Protein AF-A0A532B474-F1 (afdb_monomer_lite)

Sequence (103 aa):
MNARVLDGEIITSRLEDVRAYEGVRTRRILAFVIDYFIVALLTIPFAILVFLLGLLTLGLGWMLFSILVPAVAILYIWNTLGSKDQATTGMKVMGIRLDRLDG

Structure (mmCIF, N/CA/C/O backbone):
data_AF-A0A532B474-F1
#
_entry.id   AF-A0A532B474-F1
#
loop_
_atom_site.group_PDB
_atom_site.id
_atom_site.type_symbol
_atom_site.label_atom_id
_atom_site.label_alt_id
_atom_site.label_comp_id
_atom_site.label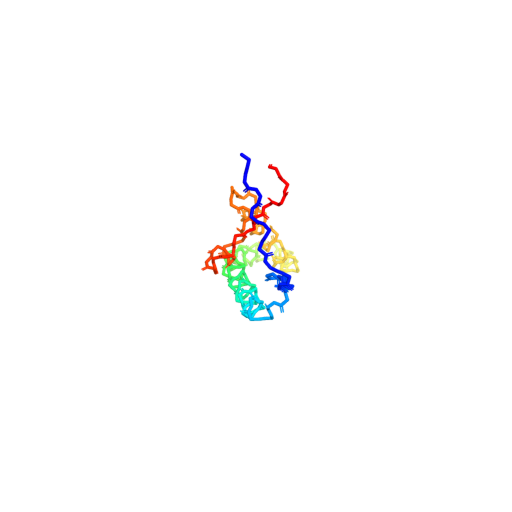_asym_id
_atom_site.label_entity_id
_atom_site.label_seq_id
_atom_site.pdbx_PDB_ins_code
_atom_site.Cartn_x
_atom_site.Cartn_y
_atom_site.Cartn_z
_atom_site.occupancy
_atom_site.B_iso_or_equiv
_atom_site.auth_seq_id
_atom_site.auth_comp_id
_atom_site.auth_asym_id
_atom_site.auth_atom_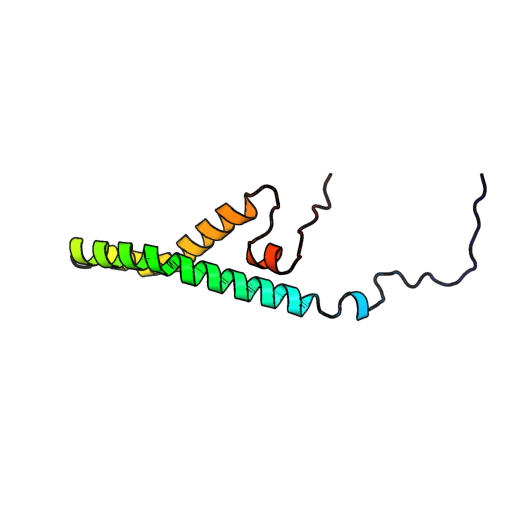id
_atom_site.pdbx_PDB_model_num
ATOM 1 N N . MET A 1 1 ? -25.998 17.631 46.421 1.00 46.00 1 MET A N 1
ATOM 2 C CA . MET A 1 1 ? -24.857 16.811 46.879 1.00 46.00 1 MET A CA 1
ATOM 3 C C . MET A 1 1 ? -25.409 15.492 47.392 1.00 46.00 1 MET A C 1
ATOM 5 O O . MET A 1 1 ? -25.960 15.487 48.477 1.00 46.00 1 MET A O 1
ATOM 9 N N . ASN A 1 2 ? -25.349 14.417 46.603 1.00 36.53 2 ASN A N 1
ATOM 10 C CA . ASN A 1 2 ? -25.721 13.072 47.055 1.00 36.53 2 ASN A CA 1
ATOM 11 C C . ASN A 1 2 ? -24.719 12.076 46.469 1.00 36.53 2 ASN A C 1
ATOM 13 O O . ASN A 1 2 ? -24.911 11.551 45.375 1.00 36.53 2 ASN A O 1
ATOM 17 N N . ALA A 1 3 ? -23.615 11.882 47.187 1.00 52.78 3 ALA A N 1
ATOM 18 C CA . ALA A 1 3 ? -22.694 10.786 46.942 1.00 52.78 3 ALA A CA 1
ATOM 19 C C . ALA A 1 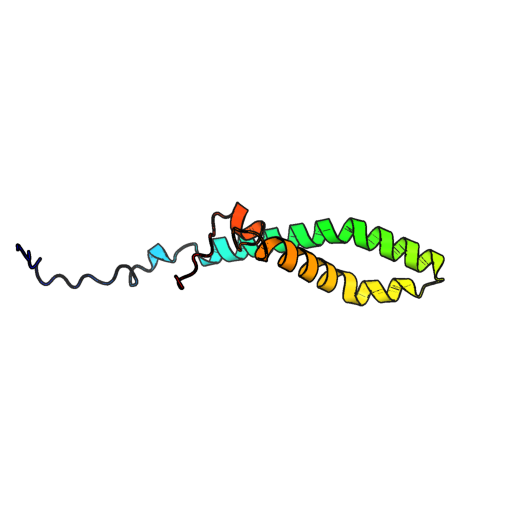3 ? -23.355 9.504 47.466 1.00 52.78 3 ALA A C 1
ATOM 21 O O . ALA A 1 3 ? -23.374 9.253 48.669 1.00 52.78 3 ALA A O 1
ATOM 22 N N . ARG A 1 4 ? -23.956 8.721 46.564 1.00 56.53 4 ARG A N 1
ATOM 23 C CA . ARG A 1 4 ? -24.332 7.336 46.859 1.00 56.53 4 ARG A CA 1
ATOM 24 C C . ARG A 1 4 ? -23.068 6.495 46.746 1.00 56.53 4 ARG A C 1
ATOM 26 O O . ARG A 1 4 ? -22.617 6.192 45.646 1.00 56.53 4 ARG A O 1
ATOM 33 N N . VAL A 1 5 ? -22.494 6.183 47.900 1.00 57.59 5 VAL A N 1
ATOM 34 C CA . VAL A 1 5 ? -21.496 5.129 48.061 1.00 57.59 5 VAL A CA 1
ATOM 35 C C . VAL A 1 5 ? -22.236 3.818 47.815 1.00 57.59 5 VAL A C 1
ATOM 37 O O . VAL A 1 5 ? -23.039 3.398 48.643 1.00 57.59 5 VAL A O 1
ATOM 40 N N . LEU A 1 6 ? -22.071 3.264 46.614 1.00 56.94 6 LEU A N 1
ATOM 41 C CA . LEU A 1 6 ? -22.492 1.902 46.311 1.00 56.94 6 LEU A CA 1
ATOM 42 C C . LEU A 1 6 ? -21.460 0.960 46.928 1.00 56.94 6 LEU A C 1
ATOM 44 O O . LEU A 1 6 ? -20.261 1.225 46.856 1.00 56.94 6 LEU A O 1
ATOM 48 N N . ASP A 1 7 ? -21.996 -0.056 47.595 1.00 52.28 7 ASP A N 1
ATOM 49 C CA . ASP A 1 7 ? -21.346 -1.108 48.363 1.00 52.28 7 ASP A CA 1
ATOM 50 C C . ASP A 1 7 ? -20.016 -1.605 47.790 1.00 52.28 7 ASP A C 1
ATOM 52 O O . ASP A 1 7 ? -19.808 -1.604 46.581 1.00 52.28 7 ASP A O 1
ATOM 56 N N . GLY A 1 8 ? -19.144 -2.073 48.691 1.00 55.28 8 GLY A N 1
ATOM 57 C CA . GLY A 1 8 ? -17.810 -2.641 48.453 1.00 55.28 8 GLY A CA 1
ATOM 58 C C . GLY A 1 8 ? -17.745 -3.905 47.586 1.00 55.28 8 GLY A C 1
ATOM 59 O O . GLY A 1 8 ? -16.975 -4.816 47.880 1.00 55.28 8 GLY A O 1
ATOM 60 N N . GLU A 1 9 ? -18.509 -3.959 46.505 1.00 52.84 9 GLU A N 1
ATOM 61 C CA . GLU A 1 9 ? -18.207 -4.776 45.350 1.00 52.84 9 GLU A CA 1
ATOM 62 C C . GLU A 1 9 ? -17.022 -4.103 44.655 1.00 52.84 9 GLU A C 1
ATOM 64 O O . GLU A 1 9 ? -17.094 -2.957 44.203 1.00 52.84 9 GLU A O 1
ATOM 69 N N . ILE A 1 10 ? -15.882 -4.792 44.636 1.00 52.50 10 ILE A N 1
ATOM 70 C CA . ILE A 1 10 ? -14.794 -4.452 43.729 1.00 52.50 10 ILE A CA 1
ATOM 71 C C . ILE A 1 10 ? -15.467 -4.356 42.362 1.00 52.50 10 ILE A C 1
ATOM 73 O O . ILE A 1 10 ? -15.912 -5.370 41.830 1.00 52.50 10 ILE A O 1
ATOM 77 N N . ILE A 1 11 ? -15.597 -3.142 41.818 1.00 54.78 11 ILE A N 1
ATOM 78 C CA . ILE A 1 11 ? -15.819 -2.942 40.391 1.00 54.78 11 ILE A CA 1
ATOM 79 C C . ILE A 1 11 ? -14.573 -3.569 39.772 1.00 54.78 11 ILE A C 1
ATOM 81 O O . ILE A 1 11 ? -13.562 -2.889 39.596 1.00 54.78 11 ILE A O 1
ATOM 85 N N . THR A 1 12 ? -14.603 -4.890 39.559 1.00 56.56 12 THR A N 1
ATOM 86 C CA . THR A 1 12 ? -13.607 -5.615 38.783 1.00 56.56 12 THR A CA 1
ATOM 87 C C . THR A 1 12 ? -13.638 -4.870 37.481 1.00 56.56 12 THR A C 1
ATOM 89 O O . THR A 1 12 ? -14.690 -4.775 36.834 1.00 56.56 12 THR A O 1
ATOM 92 N N . SER A 1 13 ? -12.568 -4.129 37.253 1.00 57.81 13 SER A N 1
ATOM 93 C CA . SER A 1 13 ? -12.551 -3.057 36.283 1.00 57.81 13 SER A CA 1
ATOM 94 C C . SER A 1 13 ? -13.136 -3.590 34.978 1.00 57.81 13 SER A C 1
ATOM 96 O O . SER A 1 13 ? -12.900 -4.738 34.611 1.00 57.81 13 SER A O 1
ATOM 98 N N . ARG A 1 14 ? -13.881 -2.778 34.228 1.00 55.12 14 ARG A N 1
ATOM 99 C CA . ARG A 1 14 ? -14.374 -3.156 32.887 1.00 55.12 14 ARG A CA 1
ATOM 100 C C . ARG A 1 14 ? -13.246 -3.661 31.939 1.00 55.12 14 ARG A C 1
ATOM 102 O O . ARG A 1 14 ? -13.529 -4.090 30.830 1.00 55.12 14 ARG A O 1
ATOM 109 N N . LEU A 1 15 ? -11.985 -3.556 32.375 1.00 55.19 15 LEU A N 1
ATOM 110 C CA . LEU A 1 15 ? -10.727 -3.976 31.765 1.00 55.19 15 LEU A CA 1
ATOM 111 C C . LEU A 1 15 ? -10.297 -5.418 32.127 1.00 55.19 15 LEU A C 1
ATOM 113 O O . LEU A 1 15 ? -9.440 -5.966 31.445 1.00 55.19 15 LEU A O 1
ATOM 117 N N . GLU A 1 16 ? -10.859 -6.044 33.164 1.00 55.72 16 GLU A N 1
ATOM 118 C CA . GLU A 1 16 ? -10.567 -7.440 33.554 1.00 55.72 16 GLU A CA 1
ATOM 119 C C . GLU A 1 16 ? -11.470 -8.460 32.843 1.00 55.72 16 GLU A C 1
ATOM 121 O O . GLU A 1 16 ? -11.205 -9.663 32.877 1.00 55.72 16 GLU A O 1
ATOM 126 N N . ASP A 1 17 ? -12.512 -7.996 32.145 1.00 57.31 17 ASP A N 1
ATOM 127 C CA . ASP A 1 17 ? -13.371 -8.860 31.344 1.00 57.31 17 ASP A CA 1
ATOM 128 C C . ASP A 1 17 ? -12.662 -9.261 30.040 1.00 57.31 17 ASP A C 1
ATOM 130 O O . ASP A 1 17 ? -12.690 -8.562 29.025 1.00 57.31 17 ASP A O 1
ATOM 134 N N . VAL A 1 18 ? -12.006 -10.423 30.066 1.00 57.03 18 VAL A N 1
ATOM 135 C CA . VAL A 1 18 ? -11.307 -11.029 28.919 1.00 57.03 18 VAL A CA 1
ATOM 136 C C . VAL A 1 18 ? -12.227 -11.161 27.692 1.00 57.03 18 VAL A C 1
ATOM 138 O O . VAL A 1 18 ? -11.748 -11.084 26.558 1.00 57.03 18 VAL A O 1
ATOM 141 N N . ARG A 1 19 ? -13.552 -11.265 27.891 1.00 57.19 19 ARG A N 1
ATOM 142 C CA . ARG A 1 19 ? -14.542 -11.330 26.802 1.00 57.19 19 ARG A CA 1
ATOM 143 C C . ARG A 1 19 ? -14.669 -10.019 26.028 1.00 57.19 19 ARG A C 1
ATOM 145 O O . ARG A 1 19 ? -14.999 -10.044 24.846 1.00 57.19 19 ARG A O 1
ATOM 152 N N . ALA A 1 20 ? -14.345 -8.875 26.636 1.00 58.16 20 ALA A N 1
ATOM 153 C CA . ALA A 1 20 ? -14.319 -7.586 25.940 1.00 58.16 20 ALA A CA 1
ATOM 154 C C . ALA A 1 20 ? -13.176 -7.494 24.906 1.00 58.16 20 ALA A C 1
ATOM 156 O O . ALA A 1 20 ? -13.265 -6.730 23.942 1.00 58.16 20 ALA A O 1
ATOM 157 N N . TYR A 1 21 ? -12.118 -8.296 25.074 1.00 55.84 21 TYR A N 1
ATOM 158 C CA . TYR A 1 21 ? -10.989 -8.392 24.140 1.00 55.84 21 TYR A CA 1
ATOM 159 C C . TYR A 1 21 ? -11.136 -9.534 23.121 1.00 55.84 21 TYR A C 1
ATOM 161 O O . TYR A 1 21 ? -10.350 -9.629 22.166 1.00 55.84 21 TYR A O 1
ATOM 169 N N . GLU A 1 22 ? -12.148 -10.387 23.282 1.00 59.44 22 GLU A N 1
ATOM 170 C CA . GLU A 1 22 ? -12.429 -11.506 22.389 1.00 59.44 22 GLU A CA 1
ATOM 171 C C . GLU A 1 22 ? -12.848 -10.974 21.006 1.00 59.44 22 GLU A C 1
ATOM 173 O O . GLU A 1 22 ? -13.793 -10.205 20.845 1.00 59.44 22 GLU A O 1
ATOM 178 N N . GLY A 1 23 ? -12.077 -11.320 19.972 1.00 65.06 23 GLY A N 1
ATOM 179 C CA . GLY A 1 23 ? -12.313 -10.861 18.597 1.00 65.06 23 GLY A CA 1
ATOM 180 C C . GLY A 1 23 ? -11.577 -9.580 18.180 1.00 65.06 23 GLY A C 1
ATOM 181 O O . GLY A 1 23 ? -11.553 -9.275 16.986 1.00 65.06 23 GLY A O 1
ATOM 182 N N . VAL A 1 24 ? -10.883 -8.876 19.086 1.00 69.62 24 VAL A N 1
ATOM 183 C CA . VAL A 1 24 ? -10.023 -7.728 18.712 1.00 69.62 24 VAL A CA 1
ATOM 184 C C . VAL A 1 24 ? -8.889 -8.179 17.787 1.00 69.62 24 VAL A C 1
ATOM 186 O O . VAL A 1 24 ? -8.597 -7.526 16.783 1.00 69.62 24 VAL A O 1
ATOM 189 N N . ARG A 1 25 ? -8.282 -9.336 18.085 1.00 74.69 25 ARG A N 1
ATOM 190 C CA . ARG A 1 25 ? -7.235 -9.938 17.247 1.00 74.69 25 ARG A CA 1
ATOM 191 C C . ARG A 1 25 ? -7.759 -10.253 15.844 1.00 74.69 25 ARG A C 1
ATOM 193 O O . ARG A 1 25 ? -7.117 -9.887 14.865 1.00 74.69 25 ARG A O 1
ATOM 200 N N . THR A 1 26 ? -8.940 -10.857 15.741 1.00 75.00 26 THR A N 1
ATOM 201 C CA . THR A 1 26 ? -9.553 -11.233 14.459 1.00 75.00 26 THR A CA 1
ATOM 202 C C . THR A 1 26 ? -9.896 -10.009 13.615 1.00 75.00 26 THR A C 1
ATOM 204 O O . THR A 1 26 ? -9.583 -9.981 12.428 1.00 75.00 26 THR A O 1
ATOM 207 N N . ARG A 1 27 ? -10.459 -8.954 14.224 1.00 75.50 27 ARG A N 1
ATOM 208 C CA . ARG A 1 27 ? -10.772 -7.697 13.523 1.00 75.50 27 ARG A CA 1
ATOM 209 C C . ARG A 1 27 ? -9.517 -7.024 12.966 1.00 75.50 27 ARG A C 1
ATOM 211 O O . ARG A 1 27 ? -9.533 -6.567 11.828 1.00 75.50 27 ARG A O 1
ATOM 218 N N . ARG A 1 28 ? -8.416 -7.018 13.728 1.00 78.94 28 ARG A N 1
ATOM 219 C CA . ARG A 1 28 ? -7.128 -6.473 13.268 1.00 78.94 28 ARG A CA 1
ATOM 220 C C . ARG A 1 28 ? -6.535 -7.292 12.122 1.00 78.94 28 ARG A C 1
ATOM 222 O O . ARG A 1 28 ? -6.123 -6.706 11.131 1.00 78.94 28 ARG A O 1
ATOM 229 N N . ILE A 1 29 ? -6.529 -8.622 12.227 1.00 81.94 29 ILE A N 1
ATOM 230 C CA . ILE A 1 29 ? -6.017 -9.501 11.161 1.00 81.94 29 ILE A CA 1
ATOM 231 C C . ILE A 1 29 ? -6.826 -9.320 9.872 1.00 81.94 29 ILE A C 1
ATOM 233 O O . ILE A 1 29 ? -6.238 -9.174 8.807 1.00 81.94 29 ILE A O 1
ATOM 237 N N . LEU A 1 30 ? -8.157 -9.267 9.956 1.00 77.56 30 LEU A N 1
ATOM 238 C CA . LEU A 1 30 ? -9.008 -9.046 8.784 1.00 77.56 30 LEU A CA 1
ATOM 239 C C . LEU A 1 30 ? -8.780 -7.667 8.154 1.00 77.56 30 LEU A C 1
ATOM 241 O O . LEU A 1 30 ? -8.681 -7.578 6.934 1.00 77.56 30 LEU A O 1
ATOM 245 N N . ALA A 1 31 ? -8.616 -6.616 8.964 1.00 80.19 31 ALA A N 1
ATOM 246 C CA . ALA A 1 31 ? -8.249 -5.295 8.457 1.00 80.19 31 ALA A CA 1
ATOM 247 C C . ALA A 1 31 ? -6.905 -5.327 7.703 1.00 80.19 31 ALA A C 1
ATOM 249 O O . ALA A 1 31 ? -6.826 -4.799 6.596 1.00 80.19 31 ALA A O 1
ATOM 250 N N . PHE A 1 32 ? -5.890 -6.021 8.240 1.00 80.06 32 PHE A N 1
ATOM 251 C CA . PHE A 1 32 ? -4.610 -6.215 7.548 1.00 80.06 32 PHE A CA 1
ATOM 252 C C . PHE A 1 32 ? -4.767 -6.964 6.222 1.00 80.06 32 PHE A C 1
ATOM 254 O O . PHE A 1 32 ? -4.187 -6.553 5.222 1.00 80.06 32 PHE A O 1
ATOM 261 N N . VAL A 1 33 ? -5.554 -8.043 6.188 1.00 86.31 33 VAL A N 1
ATOM 262 C CA . VAL A 1 33 ? -5.787 -8.818 4.957 1.00 86.31 33 VAL A CA 1
ATOM 263 C C . VAL A 1 33 ? -6.456 -7.958 3.885 1.00 86.31 33 VAL A C 1
ATOM 265 O O . VAL A 1 33 ? -6.023 -7.980 2.735 1.00 86.31 33 VAL A O 1
ATOM 268 N N . ILE A 1 34 ? -7.472 -7.173 4.258 1.00 83.56 34 ILE A N 1
ATOM 269 C CA . ILE A 1 34 ? -8.158 -6.262 3.333 1.00 83.56 34 ILE A CA 1
ATOM 270 C C . ILE A 1 34 ? -7.185 -5.201 2.807 1.00 83.56 34 ILE A C 1
ATOM 272 O O . ILE A 1 34 ? -7.142 -4.962 1.603 1.00 83.56 34 ILE A O 1
ATOM 276 N N . ASP A 1 35 ? -6.366 -4.606 3.676 1.00 83.75 35 ASP A N 1
ATOM 277 C CA . ASP A 1 35 ? -5.378 -3.605 3.265 1.00 83.75 35 ASP A CA 1
ATOM 278 C C . ASP A 1 35 ? -4.340 -4.185 2.289 1.00 83.75 35 ASP A C 1
ATOM 280 O O . ASP A 1 35 ? -4.052 -3.563 1.266 1.00 83.75 35 ASP A O 1
ATOM 284 N N . TYR A 1 36 ? -3.838 -5.401 2.530 1.00 84.56 36 TYR A N 1
ATOM 285 C CA . TYR A 1 36 ? -2.946 -6.090 1.588 1.00 84.56 36 TYR A CA 1
ATOM 286 C C . TYR A 1 36 ? -3.622 -6.371 0.243 1.00 84.56 36 TYR A C 1
ATOM 288 O O . TYR A 1 36 ? -2.996 -6.200 -0.802 1.00 84.56 36 TYR A O 1
ATOM 296 N N . PHE A 1 37 ? -4.897 -6.761 0.253 1.00 89.81 37 PHE A N 1
ATOM 297 C CA . PHE A 1 37 ? -5.673 -6.971 -0.969 1.00 89.81 37 PHE A CA 1
ATOM 298 C C . PHE A 1 37 ? -5.809 -5.685 -1.789 1.00 89.81 37 PHE A C 1
ATOM 300 O O . PHE A 1 37 ? -5.640 -5.706 -3.008 1.00 89.81 37 PHE A O 1
ATOM 307 N N . ILE A 1 38 ? -6.073 -4.558 -1.125 1.00 88.12 38 ILE A N 1
ATOM 308 C CA . ILE A 1 38 ? -6.185 -3.251 -1.779 1.00 88.12 38 ILE A CA 1
ATOM 309 C C . ILE A 1 38 ? -4.837 -2.831 -2.369 1.00 88.12 38 ILE A C 1
ATOM 311 O O . ILE A 1 38 ? -4.782 -2.434 -3.531 1.00 88.12 38 ILE A O 1
ATOM 315 N N . VAL A 1 39 ? -3.743 -2.963 -1.612 1.00 90.25 39 VAL A N 1
ATOM 316 C CA . VAL A 1 39 ? -2.389 -2.666 -2.108 1.00 90.25 39 VAL A CA 1
ATOM 317 C C . VAL A 1 39 ? -2.036 -3.554 -3.303 1.00 90.25 39 VAL A C 1
ATOM 319 O O . VAL A 1 39 ? -1.501 -3.055 -4.293 1.00 90.25 39 VAL A O 1
ATOM 322 N N . ALA A 1 40 ? -2.374 -4.844 -3.264 1.00 89.56 40 ALA A N 1
ATOM 323 C CA . ALA A 1 40 ? -2.140 -5.758 -4.378 1.00 89.56 40 ALA A CA 1
ATOM 324 C C . ALA A 1 40 ? -2.922 -5.333 -5.630 1.00 89.56 40 ALA A C 1
ATOM 326 O O . ALA A 1 40 ? -2.348 -5.256 -6.715 1.00 89.56 40 ALA A O 1
ATOM 327 N N . LEU A 1 41 ? -4.201 -4.976 -5.475 1.00 91.88 41 LEU A N 1
ATOM 328 C CA . LEU A 1 41 ? -5.037 -4.496 -6.575 1.00 91.88 41 LEU A CA 1
ATOM 329 C C . LEU A 1 41 ? -4.509 -3.181 -7.165 1.00 91.88 41 LEU A C 1
ATOM 331 O O . LEU A 1 41 ? -4.417 -3.048 -8.384 1.00 91.88 41 LEU A O 1
ATOM 335 N N . LEU A 1 42 ? -4.108 -2.234 -6.311 1.00 90.94 42 LEU A N 1
ATOM 336 C CA . LEU A 1 42 ? -3.493 -0.973 -6.730 1.00 90.94 42 LEU A CA 1
ATOM 337 C C . LEU A 1 42 ? -2.148 -1.191 -7.417 1.00 90.94 42 LEU A C 1
ATOM 339 O O . LEU A 1 42 ? -1.790 -0.419 -8.295 1.00 90.94 42 LEU A O 1
ATOM 343 N N . THR A 1 43 ? -1.412 -2.244 -7.069 1.00 93.31 43 THR A N 1
ATOM 344 C CA . THR A 1 43 ? -0.120 -2.541 -7.697 1.00 93.31 43 THR A CA 1
ATOM 345 C C . THR A 1 43 ? -0.273 -2.917 -9.173 1.00 93.31 43 THR A C 1
ATOM 347 O O . THR A 1 43 ? 0.609 -2.589 -9.962 1.00 93.31 43 THR A O 1
ATOM 350 N N . ILE A 1 44 ? -1.389 -3.535 -9.583 1.00 94.12 44 ILE A N 1
ATOM 351 C CA . ILE A 1 44 ? -1.623 -3.997 -10.966 1.00 94.12 44 ILE A CA 1
ATOM 352 C C . ILE A 1 44 ? -1.444 -2.879 -12.012 1.00 94.12 44 ILE A C 1
ATOM 354 O O . ILE A 1 44 ? -0.618 -3.052 -12.911 1.00 94.12 44 ILE A O 1
ATOM 358 N N . PRO A 1 45 ? -2.146 -1.728 -11.939 1.00 93.88 45 PRO A N 1
ATOM 359 C CA . PRO A 1 45 ? -1.968 -0.659 -12.922 1.00 93.88 45 PRO A CA 1
ATOM 360 C C . PRO A 1 45 ? -0.541 -0.093 -12.934 1.00 93.88 45 PRO A C 1
ATOM 362 O O . PRO A 1 45 ? 0.011 0.130 -14.009 1.00 93.88 45 PRO A O 1
ATOM 365 N N . PHE A 1 46 ? 0.103 0.082 -11.775 1.00 94.12 46 PHE A N 1
ATOM 366 C CA . PHE A 1 46 ? 1.493 0.553 -11.727 1.00 94.12 46 PHE A CA 1
ATOM 367 C C . PHE A 1 46 ? 2.478 -0.478 -12.295 1.00 94.12 46 PHE A C 1
ATOM 369 O O . PHE A 1 46 ? 3.429 -0.100 -12.975 1.00 94.12 46 PHE A O 1
ATOM 376 N N . ALA A 1 47 ? 2.240 -1.773 -12.081 1.00 94.12 47 ALA A N 1
ATOM 377 C CA . ALA A 1 47 ? 3.045 -2.850 -12.650 1.00 94.12 47 ALA A CA 1
ATOM 378 C C . ALA A 1 47 ? 2.978 -2.859 -14.179 1.00 94.12 47 ALA A C 1
ATOM 380 O O . ALA A 1 47 ? 4.008 -3.031 -14.825 1.00 94.12 47 ALA A O 1
ATOM 381 N N . ILE A 1 48 ? 1.800 -2.605 -14.761 1.00 96.12 48 ILE A N 1
ATOM 382 C CA . ILE A 1 48 ? 1.640 -2.453 -16.214 1.00 96.12 48 ILE A CA 1
ATOM 383 C C . ILE A 1 48 ? 2.475 -1.268 -16.719 1.00 96.12 48 ILE A C 1
ATOM 385 O O . ILE A 1 48 ? 3.215 -1.411 -17.691 1.00 96.12 48 ILE A O 1
ATOM 389 N N . LEU A 1 49 ? 2.419 -0.117 -16.039 1.00 95.12 49 LEU A N 1
ATOM 390 C CA . LEU A 1 49 ? 3.217 1.058 -16.408 1.00 95.12 49 LEU A CA 1
ATOM 391 C C . LEU A 1 49 ? 4.724 0.776 -16.341 1.00 95.12 49 LEU A C 1
ATOM 393 O O . LEU A 1 49 ? 5.449 1.087 -17.283 1.00 95.12 49 LEU A O 1
ATOM 397 N N . VAL A 1 50 ? 5.194 0.151 -15.258 1.00 95.12 50 VAL A N 1
ATOM 398 C CA . VAL A 1 50 ? 6.609 -0.214 -15.083 1.00 95.12 50 VAL A CA 1
ATOM 399 C C . VAL A 1 50 ? 7.050 -1.255 -16.111 1.00 95.12 50 VAL A C 1
ATOM 401 O O . VAL A 1 50 ? 8.159 -1.168 -16.634 1.00 95.12 50 VAL A O 1
ATOM 404 N N . PHE A 1 51 ? 6.187 -2.213 -16.451 1.00 95.75 51 PHE A N 1
ATOM 405 C CA . PHE A 1 51 ? 6.469 -3.210 -17.478 1.00 95.75 51 PHE A CA 1
ATOM 406 C C . PHE A 1 51 ? 6.691 -2.561 -18.849 1.00 95.75 51 PHE A C 1
ATOM 408 O O . PHE A 1 51 ? 7.708 -2.823 -19.494 1.00 95.75 51 PHE A O 1
ATOM 415 N N . LEU A 1 52 ? 5.779 -1.670 -19.259 1.00 96.25 52 LEU A N 1
ATOM 416 C CA . LEU A 1 52 ? 5.888 -0.916 -20.511 1.00 96.25 52 LEU A CA 1
ATOM 417 C C . LEU A 1 52 ? 7.112 0.008 -20.515 1.00 96.25 52 LEU A C 1
ATOM 419 O O . LEU A 1 52 ? 7.837 0.067 -21.507 1.00 96.25 52 LEU A O 1
ATOM 423 N N . LEU A 1 53 ? 7.383 0.687 -19.397 1.00 95.62 53 LEU A N 1
ATOM 424 C CA . LEU A 1 53 ? 8.576 1.516 -19.235 1.00 95.62 53 LEU A CA 1
ATOM 425 C C . LEU A 1 53 ? 9.854 0.684 -19.369 1.00 95.62 53 LEU A C 1
ATOM 427 O O . LEU A 1 53 ? 10.804 1.105 -20.023 1.00 95.62 53 LEU A O 1
ATOM 431 N N . GLY A 1 54 ? 9.883 -0.508 -18.780 1.00 96.19 54 GLY A N 1
ATOM 432 C CA . GLY A 1 54 ? 10.995 -1.437 -18.920 1.00 96.19 54 GLY A CA 1
ATOM 433 C C . GLY A 1 54 ? 11.212 -1.870 -20.365 1.00 96.19 54 GLY A C 1
ATOM 434 O O . GLY A 1 54 ? 12.349 -1.871 -20.820 1.00 96.19 54 GLY A O 1
ATOM 435 N N . LEU A 1 55 ? 10.141 -2.131 -21.119 1.00 95.75 55 LEU A N 1
ATOM 436 C CA . LEU A 1 55 ? 10.248 -2.437 -22.546 1.00 95.75 55 LEU A CA 1
ATOM 437 C C . LEU A 1 55 ? 10.842 -1.260 -23.341 1.00 95.75 55 LEU A C 1
ATOM 439 O O . LEU A 1 55 ? 11.757 -1.457 -24.137 1.00 95.75 55 LEU A O 1
ATOM 443 N N . LEU A 1 56 ? 10.371 -0.035 -23.083 1.00 96.44 56 LEU A N 1
ATOM 444 C CA . LEU A 1 56 ? 10.857 1.181 -23.749 1.00 96.44 56 LEU A CA 1
ATOM 445 C C . LEU A 1 56 ? 12.326 1.493 -23.421 1.00 96.44 56 LEU A C 1
ATOM 447 O O . LEU A 1 56 ? 13.053 2.033 -24.248 1.00 96.44 56 LEU A O 1
ATOM 451 N N . THR A 1 57 ? 12.764 1.152 -22.211 1.00 95.00 57 THR A N 1
ATOM 452 C CA . THR A 1 57 ? 14.113 1.437 -21.696 1.00 95.00 57 THR A CA 1
ATOM 453 C C . THR A 1 57 ? 15.073 0.250 -21.820 1.00 95.00 57 THR A C 1
ATOM 455 O O . THR A 1 57 ? 16.117 0.238 -21.168 1.00 95.00 57 THR A O 1
ATOM 458 N N . LEU A 1 58 ? 14.726 -0.755 -22.638 1.00 94.69 58 LEU A N 1
ATOM 459 C CA . LEU A 1 58 ? 15.523 -1.970 -22.864 1.00 94.69 58 LEU A CA 1
ATOM 460 C C . LEU A 1 58 ? 15.892 -2.716 -21.563 1.00 94.69 58 LEU A C 1
ATOM 462 O O . LEU A 1 58 ? 16.967 -3.296 -21.446 1.00 94.69 58 LEU A O 1
ATOM 466 N N . GLY A 1 59 ? 14.997 -2.692 -20.575 1.00 90.56 59 GLY A N 1
ATOM 467 C CA . GLY A 1 59 ? 15.115 -3.415 -19.308 1.00 90.56 59 GLY A CA 1
ATOM 468 C C . GLY A 1 59 ? 15.494 -2.562 -18.093 1.00 90.56 59 GLY A C 1
ATOM 469 O O . GLY A 1 59 ? 15.301 -3.025 -16.971 1.00 90.56 59 GLY A O 1
ATOM 470 N N . LEU A 1 60 ? 15.948 -1.309 -18.256 1.00 92.56 60 LEU A N 1
ATOM 471 C CA . LEU A 1 60 ? 16.305 -0.447 -17.110 1.00 92.56 60 LEU A CA 1
ATOM 472 C C . LEU A 1 60 ? 15.106 -0.160 -16.194 1.00 92.56 60 LEU A C 1
ATOM 474 O O . LEU A 1 60 ? 15.218 -0.206 -14.971 1.00 92.56 60 LEU A O 1
ATOM 478 N N . GLY A 1 61 ? 13.930 0.075 -16.776 1.00 92.06 61 GLY A N 1
ATOM 479 C CA . GLY A 1 61 ? 12.695 0.317 -16.031 1.00 92.06 61 GLY A CA 1
ATOM 480 C C . GLY A 1 61 ? 12.270 -0.860 -15.149 1.00 92.06 61 GLY A C 1
ATOM 481 O O . GLY A 1 61 ? 11.611 -0.644 -14.136 1.00 92.06 61 GLY A O 1
ATOM 482 N N . TRP A 1 62 ? 12.696 -2.092 -15.449 1.00 93.44 62 TRP A N 1
ATOM 483 C CA . TRP A 1 62 ? 12.368 -3.253 -14.616 1.00 93.44 62 TRP A CA 1
ATOM 484 C C . TRP A 1 62 ? 13.031 -3.216 -13.238 1.00 93.44 62 TRP A C 1
ATOM 486 O O . TRP A 1 62 ? 12.523 -3.849 -12.315 1.00 93.44 62 TRP A O 1
ATOM 496 N N . MET A 1 63 ? 14.086 -2.418 -13.041 1.00 94.00 63 MET A N 1
ATOM 497 C CA . MET A 1 63 ? 14.656 -2.192 -11.707 1.00 94.00 63 MET A CA 1
ATOM 498 C C . MET A 1 63 ? 13.618 -1.623 -10.728 1.00 94.00 63 MET A C 1
ATOM 500 O O . MET A 1 63 ? 13.681 -1.911 -9.532 1.00 94.00 63 MET A O 1
ATOM 504 N N . LEU A 1 64 ? 12.615 -0.886 -11.221 1.00 93.00 64 LEU A N 1
ATOM 505 C CA . LEU A 1 64 ? 11.537 -0.336 -10.397 1.00 93.00 64 LEU A CA 1
ATOM 506 C C . LEU A 1 64 ? 10.637 -1.416 -9.786 1.00 93.00 64 LEU A C 1
ATOM 508 O O . LEU A 1 64 ? 10.037 -1.156 -8.747 1.00 93.00 64 LEU A O 1
ATOM 512 N N . PHE A 1 65 ? 10.579 -2.634 -10.343 1.00 92.12 65 PHE A N 1
ATOM 513 C CA . PHE A 1 65 ? 9.825 -3.733 -9.725 1.00 92.12 65 PHE A CA 1
ATOM 514 C C . PHE A 1 65 ? 10.321 -4.069 -8.313 1.00 92.12 65 PHE A C 1
ATOM 516 O O . PHE A 1 65 ? 9.512 -4.468 -7.478 1.00 92.12 65 PHE A O 1
ATOM 523 N N . SER A 1 66 ? 11.608 -3.843 -8.015 1.00 93.81 66 SER A N 1
ATOM 524 C CA . SER A 1 66 ? 12.188 -4.085 -6.684 1.00 93.81 66 SER A CA 1
ATOM 525 C C . SER A 1 66 ? 11.545 -3.241 -5.577 1.00 93.81 66 SER A C 1
ATOM 527 O O . SER A 1 66 ? 11.423 -3.701 -4.443 1.00 93.81 66 SER A O 1
ATOM 529 N N . ILE A 1 67 ? 11.101 -2.026 -5.912 1.00 94.75 67 ILE A N 1
ATOM 530 C CA . ILE A 1 67 ? 10.516 -1.068 -4.966 1.00 94.75 67 ILE A CA 1
ATOM 531 C C . ILE A 1 67 ? 9.036 -0.784 -5.241 1.00 94.75 67 ILE A C 1
ATOM 533 O O . ILE A 1 67 ? 8.394 -0.060 -4.486 1.00 94.75 67 ILE A O 1
ATOM 537 N N . LEU A 1 68 ? 8.462 -1.366 -6.293 1.00 92.19 68 LEU A N 1
ATOM 538 C CA . LEU A 1 68 ? 7.099 -1.082 -6.733 1.00 92.19 68 LEU A CA 1
ATOM 539 C C . LEU A 1 68 ? 6.066 -1.334 -5.631 1.00 92.19 68 LEU A C 1
ATOM 541 O O . LEU A 1 68 ? 5.282 -0.450 -5.300 1.00 92.19 68 LEU A O 1
ATOM 545 N N . VAL A 1 69 ? 6.093 -2.528 -5.039 1.00 89.94 69 VAL A N 1
ATOM 546 C CA . VAL A 1 69 ? 5.161 -2.921 -3.974 1.00 89.94 69 VAL A CA 1
ATOM 547 C C . VAL A 1 69 ? 5.299 -2.025 -2.734 1.00 89.94 69 VAL A C 1
ATOM 549 O O . VAL A 1 69 ? 4.282 -1.467 -2.317 1.00 89.94 69 VAL A O 1
ATOM 552 N N . PRO A 1 70 ? 6.498 -1.815 -2.143 1.00 91.19 70 PRO A N 1
ATOM 553 C CA . PRO A 1 70 ? 6.621 -0.914 -0.997 1.00 91.19 70 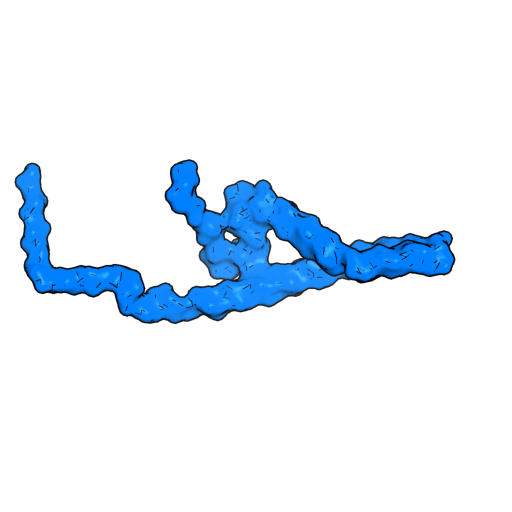PRO A CA 1
ATOM 554 C C . PRO A 1 70 ? 6.270 0.541 -1.341 1.00 91.19 70 PRO A C 1
ATOM 556 O O . PRO A 1 70 ? 5.658 1.215 -0.516 1.00 91.19 70 PRO A O 1
ATOM 559 N N . ALA A 1 71 ? 6.560 1.024 -2.553 1.00 92.00 71 ALA A N 1
ATOM 560 C CA . ALA A 1 71 ? 6.151 2.360 -2.987 1.00 92.00 71 ALA A CA 1
ATOM 561 C C . ALA A 1 71 ? 4.620 2.507 -3.055 1.00 92.00 71 ALA A C 1
ATOM 563 O O . ALA A 1 71 ? 4.070 3.464 -2.511 1.00 92.00 71 ALA A O 1
ATOM 564 N N . VAL A 1 72 ? 3.918 1.542 -3.661 1.00 91.06 72 VAL A N 1
ATOM 565 C CA . VAL A 1 72 ? 2.445 1.540 -3.734 1.00 91.06 72 VAL A CA 1
ATOM 566 C C . VAL A 1 72 ? 1.827 1.410 -2.341 1.00 91.06 72 VAL A C 1
ATOM 568 O O . VAL A 1 72 ? 0.868 2.118 -2.032 1.00 91.06 72 VAL A O 1
ATOM 571 N N . ALA A 1 73 ? 2.396 0.572 -1.472 1.00 88.50 73 ALA A N 1
ATOM 572 C CA . ALA A 1 73 ? 1.953 0.441 -0.087 1.00 88.50 73 ALA A CA 1
ATOM 573 C C . ALA A 1 73 ? 2.065 1.771 0.675 1.00 88.50 73 ALA A C 1
ATOM 575 O O . ALA A 1 73 ? 1.107 2.181 1.328 1.00 88.50 73 ALA A O 1
ATOM 576 N N . ILE A 1 74 ? 3.194 2.479 0.550 1.00 88.06 74 ILE A N 1
ATOM 577 C CA . ILE A 1 74 ? 3.394 3.795 1.175 1.00 88.06 74 ILE A CA 1
ATOM 578 C C . ILE A 1 74 ? 2.395 4.817 0.627 1.00 88.06 74 ILE A C 1
ATOM 580 O O . ILE A 1 74 ? 1.782 5.536 1.412 1.00 88.06 74 ILE A O 1
ATOM 584 N N . LEU A 1 75 ? 2.185 4.865 -0.692 1.00 87.12 75 LEU A N 1
ATOM 585 C CA . LEU A 1 75 ? 1.219 5.777 -1.313 1.00 87.12 75 LEU A CA 1
ATOM 586 C C . LEU A 1 75 ? -0.212 5.519 -0.826 1.00 87.12 75 LEU A C 1
ATOM 588 O O . LEU A 1 75 ? -0.936 6.465 -0.513 1.00 87.12 75 LEU A O 1
ATOM 592 N N . TYR A 1 76 ? -0.606 4.249 -0.716 1.00 84.50 76 TYR A N 1
ATOM 593 C CA . TYR A 1 76 ? -1.899 3.861 -0.161 1.00 84.50 76 TYR A CA 1
ATOM 594 C C .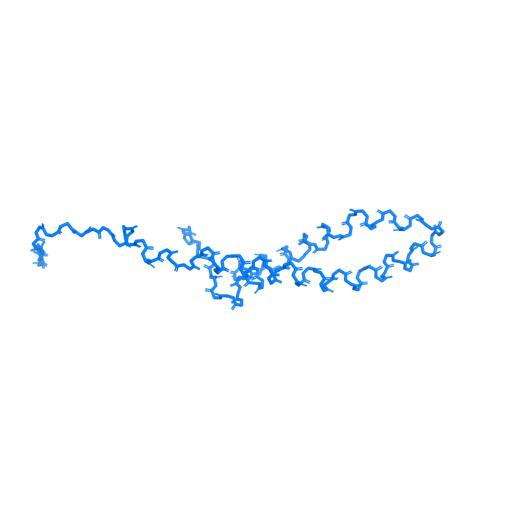 TYR A 1 76 ? -2.026 4.287 1.306 1.00 84.50 76 TYR A C 1
ATOM 596 O O . TYR A 1 76 ? -2.966 4.995 1.662 1.00 84.50 76 TYR A O 1
ATOM 604 N N . ILE A 1 77 ? -1.064 3.917 2.153 1.00 79.94 77 ILE A N 1
ATOM 605 C CA . ILE A 1 77 ? -1.045 4.260 3.582 1.00 79.94 77 ILE A CA 1
ATOM 606 C C . ILE A 1 77 ? -1.118 5.778 3.763 1.00 79.94 77 ILE A C 1
ATOM 608 O O . ILE A 1 77 ? -1.969 6.252 4.510 1.00 79.94 77 ILE A O 1
ATOM 612 N N . TRP A 1 78 ? -0.308 6.546 3.028 1.00 80.00 78 TRP A N 1
ATOM 613 C CA . TRP A 1 78 ? -0.321 8.009 3.056 1.00 80.00 78 TRP A CA 1
ATOM 614 C C . TRP A 1 78 ? -1.698 8.571 2.701 1.00 80.00 78 TRP A C 1
ATOM 616 O O . TRP A 1 78 ? -2.238 9.396 3.438 1.00 80.00 78 TRP A O 1
ATOM 626 N N . ASN A 1 79 ? -2.285 8.133 1.583 1.00 75.88 79 ASN A N 1
ATOM 627 C CA . ASN A 1 79 ? -3.578 8.641 1.122 1.00 75.88 79 ASN A CA 1
ATOM 628 C C . ASN A 1 79 ? -4.709 8.316 2.111 1.00 75.88 79 ASN A C 1
ATOM 630 O O . ASN A 1 79 ? -5.610 9.125 2.331 1.00 75.88 79 ASN A O 1
ATOM 634 N N . THR A 1 80 ? -4.632 7.149 2.748 1.00 70.75 80 THR A N 1
ATOM 635 C CA . THR A 1 80 ? -5.720 6.635 3.580 1.00 70.75 80 THR A CA 1
ATOM 636 C C . THR A 1 80 ? -5.632 7.118 5.031 1.00 70.75 80 THR A C 1
ATOM 638 O O . THR A 1 80 ? -6.635 7.563 5.588 1.00 70.75 80 THR A O 1
ATOM 641 N N . LEU A 1 81 ? -4.435 7.118 5.632 1.00 63.69 81 LEU A N 1
ATOM 642 C CA . LEU A 1 81 ? -4.198 7.637 6.989 1.00 63.69 81 LEU A CA 1
ATOM 643 C C . LEU A 1 81 ? -4.128 9.166 7.046 1.00 63.69 81 LEU A C 1
ATOM 645 O O . LEU A 1 81 ? -4.454 9.738 8.080 1.00 63.69 81 LEU A O 1
ATOM 649 N N . GLY A 1 82 ? -3.771 9.839 5.948 1.00 61.25 82 GLY A N 1
ATOM 650 C CA . GLY A 1 82 ? -3.842 11.302 5.841 1.00 61.25 82 GLY A CA 1
ATOM 651 C C . GLY A 1 82 ? -5.269 11.854 5.709 1.00 61.25 82 GLY A C 1
ATOM 652 O O . GLY A 1 82 ? -5.467 13.068 5.718 1.00 61.25 82 GLY A O 1
ATOM 653 N N . SER A 1 83 ? -6.274 10.984 5.571 1.00 60.62 83 SER A N 1
ATOM 654 C CA . SER A 1 83 ? -7.686 11.360 5.459 1.00 60.62 83 SER A CA 1
ATOM 655 C C . SER A 1 83 ? -8.294 11.710 6.827 1.00 60.62 83 SER A C 1
ATOM 657 O O . SER A 1 83 ? -7.817 11.253 7.862 1.00 60.62 83 SER A O 1
ATOM 659 N N . LYS A 1 84 ? -9.391 12.485 6.848 1.00 57.22 84 L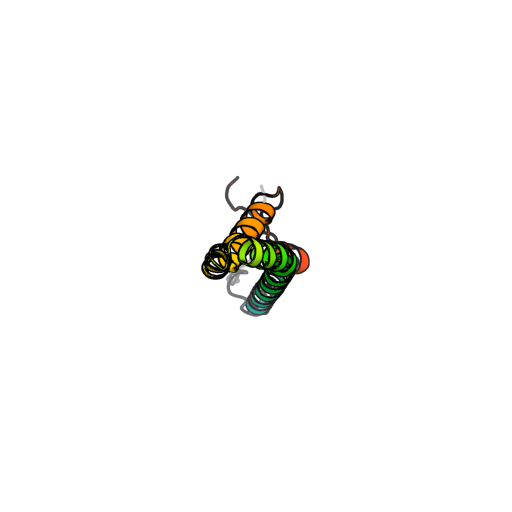YS A N 1
ATOM 660 C CA . LYS A 1 84 ? -10.051 13.014 8.068 1.00 57.22 84 LYS A CA 1
ATOM 661 C C . LYS A 1 84 ? -10.407 11.955 9.123 1.00 57.22 84 LYS A C 1
ATOM 663 O O . LYS A 1 84 ? -10.549 12.294 10.291 1.00 57.22 84 LYS A O 1
ATOM 668 N N . ASP A 1 85 ? -10.546 10.696 8.717 1.00 59.91 85 ASP A N 1
ATOM 669 C CA . ASP A 1 85 ? -10.860 9.576 9.611 1.00 59.91 85 ASP A CA 1
ATOM 670 C C . ASP A 1 85 ? -9.628 8.863 10.205 1.00 59.91 85 ASP A C 1
ATOM 672 O O . ASP A 1 85 ? -9.817 7.991 11.045 1.00 59.91 85 ASP A O 1
ATOM 676 N N . GLN A 1 86 ? -8.399 9.168 9.755 1.00 60.38 86 GLN A N 1
ATOM 677 C CA . GLN A 1 86 ? -7.133 8.546 10.204 1.00 60.38 86 GLN A CA 1
ATOM 678 C C . GLN A 1 86 ? -7.176 7.011 10.316 1.00 60.38 86 GLN A C 1
ATOM 680 O O . GLN A 1 86 ? -6.580 6.415 11.207 1.00 60.38 86 GLN A O 1
ATOM 685 N N . ALA A 1 87 ? -7.884 6.352 9.402 1.00 60.03 87 ALA A N 1
ATOM 686 C CA . ALA A 1 87 ? -8.055 4.905 9.390 1.00 60.03 87 ALA A CA 1
ATOM 687 C C . ALA A 1 87 ? -7.844 4.383 7.970 1.00 60.03 87 ALA A C 1
ATOM 689 O O . ALA A 1 87 ? -8.360 4.972 7.015 1.00 60.03 87 ALA A O 1
ATOM 690 N N . THR A 1 88 ? -7.106 3.278 7.831 1.00 68.44 88 THR A N 1
ATOM 691 C CA . THR A 1 88 ? -6.948 2.589 6.543 1.00 68.44 88 THR A CA 1
ATOM 692 C C . THR A 1 88 ? -8.298 2.055 6.058 1.00 68.44 88 THR A C 1
ATOM 694 O O . THR A 1 88 ? -9.223 1.862 6.850 1.00 68.44 88 THR A O 1
ATOM 697 N N . THR A 1 89 ? -8.460 1.815 4.756 1.00 71.19 89 THR A N 1
ATOM 698 C CA . THR A 1 89 ? -9.748 1.388 4.192 1.00 71.19 89 THR A CA 1
ATOM 699 C C . THR A 1 89 ? -10.162 0.035 4.767 1.00 71.19 89 THR A C 1
ATOM 701 O O . THR A 1 89 ? -11.334 -0.142 5.091 1.00 71.19 89 THR A O 1
ATOM 704 N N . GLY A 1 90 ? -9.215 -0.878 5.016 1.00 65.19 90 GLY A N 1
ATOM 705 C CA . GLY A 1 90 ? -9.471 -2.130 5.727 1.00 65.19 90 GLY A CA 1
ATOM 706 C C . GLY A 1 90 ? -9.946 -1.920 7.166 1.00 65.19 90 GLY A C 1
ATOM 707 O O . GLY A 1 90 ? -10.881 -2.586 7.609 1.00 65.19 90 GLY A O 1
ATOM 708 N N . MET A 1 91 ? -9.385 -0.943 7.885 1.00 65.75 91 MET A N 1
ATOM 709 C CA . MET A 1 91 ? -9.854 -0.581 9.229 1.00 65.75 91 MET A CA 1
ATOM 710 C C . MET A 1 91 ? -11.254 0.050 9.204 1.00 65.75 91 MET A C 1
ATOM 712 O O . MET A 1 91 ? -12.086 -0.306 10.041 1.00 65.75 91 MET A O 1
ATOM 716 N N . LYS A 1 92 ? -11.561 0.899 8.210 1.00 67.25 92 LYS A N 1
ATOM 717 C CA . LYS A 1 92 ? -12.899 1.489 8.022 1.00 67.25 92 LYS A CA 1
ATOM 718 C C . LYS A 1 92 ? -13.963 0.425 7.746 1.00 67.25 92 LYS A C 1
ATOM 720 O O . LYS A 1 92 ? -15.017 0.449 8.375 1.00 67.25 92 LYS A O 1
ATOM 725 N N . VAL A 1 93 ? -13.680 -0.524 6.849 1.00 62.75 93 VAL A N 1
ATOM 726 C CA . VAL A 1 93 ? -14.607 -1.615 6.488 1.00 62.75 93 VAL A CA 1
ATOM 727 C C . VAL A 1 93 ? -14.891 -2.532 7.682 1.00 62.75 93 VAL A C 1
ATOM 729 O O . VAL A 1 93 ? -16.016 -2.995 7.848 1.00 62.75 93 VAL A O 1
ATOM 732 N N . MET A 1 94 ? -13.909 -2.741 8.562 1.00 62.12 94 MET A N 1
ATOM 733 C CA . MET A 1 94 ? -14.058 -3.564 9.769 1.00 62.12 94 MET A CA 1
ATOM 734 C C . MET A 1 94 ? -14.638 -2.809 10.980 1.00 62.12 94 MET A C 1
ATOM 736 O O . MET A 1 94 ? -14.693 -3.368 12.078 1.00 62.12 94 MET A O 1
ATOM 740 N N . GLY A 1 95 ? -15.051 -1.546 10.810 1.00 59.34 95 GLY A N 1
ATOM 741 C CA . GLY A 1 95 ? -15.601 -0.719 11.889 1.00 59.34 95 GLY A CA 1
ATOM 742 C C . GLY A 1 95 ? -14.583 -0.369 12.981 1.00 59.34 95 GLY A C 1
ATOM 743 O O . GLY A 1 95 ? -14.965 -0.074 14.111 1.00 59.34 95 GLY A O 1
ATOM 744 N N . ILE A 1 96 ? -13.284 -0.429 12.669 1.00 59.53 96 ILE A N 1
ATOM 745 C CA . ILE A 1 96 ? -12.201 -0.068 13.584 1.00 59.53 96 ILE A CA 1
ATOM 746 C C . ILE A 1 96 ? -11.904 1.418 13.375 1.00 59.53 96 ILE A C 1
ATOM 748 O O . ILE A 1 96 ? -11.265 1.801 12.396 1.00 59.53 96 ILE A O 1
ATOM 752 N N . ARG A 1 97 ? -12.384 2.265 14.289 1.00 57.94 97 ARG A N 1
ATOM 753 C CA . ARG A 1 97 ? -12.048 3.694 14.316 1.00 57.94 97 ARG A CA 1
ATOM 754 C C . ARG A 1 97 ? -10.850 3.892 15.244 1.00 57.94 97 ARG A C 1
ATOM 756 O O . ARG A 1 97 ? -10.872 3.427 16.382 1.00 57.94 97 ARG A O 1
ATOM 763 N N . LEU A 1 98 ? -9.796 4.532 14.743 1.00 57.94 98 LEU A N 1
ATOM 764 C CA . LEU A 1 98 ? -8.722 5.052 15.585 1.00 57.94 98 LEU A CA 1
ATOM 765 C C . LEU A 1 98 ? -9.290 6.269 16.312 1.00 57.94 98 LEU A C 1
ATOM 767 O O . LEU A 1 98 ? -9.546 7.295 15.687 1.00 57.94 98 LEU A O 1
ATOM 771 N N . ASP A 1 99 ? -9.559 6.117 17.605 1.00 57.31 99 ASP A N 1
ATOM 772 C CA . ASP A 1 99 ? -9.906 7.241 18.466 1.00 57.31 99 ASP A CA 1
ATOM 773 C C . ASP A 1 99 ? -8.608 7.817 19.034 1.00 57.31 99 ASP A C 1
ATOM 775 O O . ASP A 1 99 ? -7.785 7.082 19.593 1.00 57.31 99 ASP A O 1
ATOM 779 N N . ARG A 1 100 ? -8.375 9.110 18.810 1.00 54.53 100 ARG A N 1
ATOM 780 C CA . ARG A 1 100 ? -7.188 9.797 19.319 1.00 54.53 100 ARG A CA 1
ATOM 781 C C . ARG A 1 100 ? -7.480 10.147 20.775 1.00 54.53 100 ARG A C 1
ATOM 783 O O . ARG A 1 100 ? -8.436 10.857 21.050 1.00 54.53 100 ARG A O 1
ATOM 790 N N . LEU A 1 101 ? -6.657 9.662 21.702 1.00 60.56 101 LEU A N 1
ATOM 791 C CA . LEU A 1 101 ? -6.797 9.972 23.134 1.00 60.56 101 LEU A CA 1
ATOM 792 C C . LEU A 1 101 ? -6.290 11.381 23.492 1.00 60.56 101 LEU A C 1
ATOM 794 O O . LEU A 1 101 ? -6.327 11.780 24.655 1.00 60.56 101 LEU A O 1
ATOM 798 N N . ASP A 1 102 ? -5.868 12.141 22.485 1.00 55.47 102 ASP A N 1
ATOM 799 C CA . ASP A 1 102 ? -5.279 13.459 22.618 1.00 55.47 102 ASP A CA 1
ATOM 800 C C . ASP A 1 102 ? -6.224 14.474 21.948 1.00 55.47 102 ASP A C 1
ATOM 802 O O . ASP A 1 102 ? -6.153 14.670 20.734 1.00 55.47 102 ASP A O 1
ATOM 806 N N . GLY A 1 103 ? -7.117 15.049 22.769 1.00 47.44 103 GLY A N 1
ATOM 807 C CA . GLY A 1 103 ? -7.784 16.360 22.622 1.00 47.44 103 GLY A CA 1
ATOM 808 C C . GLY A 1 103 ? -8.472 16.695 21.305 1.00 47.44 103 GLY A C 1
ATOM 809 O O . GLY A 1 103 ? -7.768 17.175 20.390 1.00 47.44 103 GLY A O 1
#

pLDDT: mean 74.77, std 16.59, range [36.53, 96.44]

Secondary structure (DSSP, 8-state):
-------S-----TTT-GGGGTTHHHHHHHHHHHHHHHHHHHHHHHHHHHHHHHHHTTTGGGGGHHHHHHHHHHHHHHHHHTSTT---HHHHHTT-----S--

Radius of gyration: 22.95 Å; chains: 1; bounding box: 42×28×72 Å

Foldseek 3Di:
DDPDPDDPDPPPDPVNPVVVCPCVVVLVVQLVVVLLVVLVVQLVVVVVVLVVVCVVVVRPSVVCVVCSSVVSSVVQLCVQCVDPQNDRPSCVVSVNGPDDPPD